Protein AF-A0A8K0CPA3-F1 (afdb_monomer)

Mean predicted aligned error: 6.96 Å

Organism: Ignelater luminosus (NCBI:txid2038154)

Sequence (73 aa):
MTMPQHSAKLTTKFLRSAGIKLMSHSPYTPDLAFC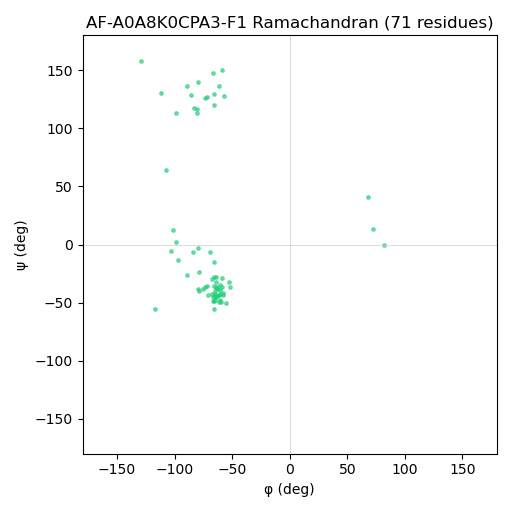DFFLFPTIKKKLCGIHFLTSEEAANAFEEHVSAVSKET

InterPro domains:
  IPR036397 Ribonuclease H superfamily [G3DSA:3.30.420.10] (2-73)

Solvent-accessible surface area (backbone atoms only — not comparable to full-atom values): 4607 Å² total; per-residue (Å²): 88,79,56,69,74,71,68,27,72,68,48,49,51,49,35,57,75,71,69,54,83,83,76,93,73,71,62,78,52,59,83,73,37,61,57,65,58,48,50,47,55,54,48,47,63,72,54,57,92,67,86,66,92,45,73,64,58,47,49,51,57,48,52,56,50,55,63,55,62,69,71,80,115

Secondary structure (DSSP, 8-state):
---TTTSSHHHHHHHHHTT--PPP--TT-GGG-HIIIIIHHHHHHHHTT---SSHHHHHHHHHHHHHHHTT--

Radius of gyration: 16.08 Å; Cα contacts (8 Å, |Δi|>4): 31; chains: 1; bounding box: 37×28×35 Å

pLDDT: mean 84.47, std 13.1, range [39.62, 97.0]

Nearest PDB structures (foldseek):
  3k9j-assembly2_A  TM=9.457E-01  e=6.927E-03  Homo sapiens
  3f2k-assembly2_B  TM=9.539E-01  e=2.990E-02  Homo sapiens
  3f2k-assembly1_A  TM=9.513E-01  e=2.633E-02  Homo sapiens

Foldseek 3Di:
DPPCVCVPPVNVVVCVVVVHDDDDDDPPPLVPDCCSPPVCVQLCVVCPPDDDPDPVVVVVSSVVSSVVVVVPD

Structure (mmCIF, N/CA/C/O backbone):
data_AF-A0A8K0CPA3-F1
#
_entry.id   AF-A0A8K0CPA3-F1
#
loop_
_atom_site.group_PDB
_atom_site.id
_atom_site.type_symbol
_atom_site.label_atom_id
_atom_site.label_alt_id
_atom_site.label_comp_id
_atom_site.label_asym_id
_atom_site.label_entity_id
_atom_site.label_seq_id
_atom_site.pdbx_PDB_ins_code
_atom_site.Cartn_x
_atom_site.Cartn_y
_atom_site.Cartn_z
_atom_site.occupancy
_atom_site.B_iso_or_equiv
_atom_site.auth_seq_id
_atom_site.auth_comp_id
_atom_site.auth_asym_id
_atom_site.auth_atom_id
_atom_site.pdbx_PDB_model_num
ATOM 1 N N . MET A 1 1 ? -4.426 0.573 -16.417 1.00 48.22 1 MET A N 1
ATOM 2 C CA . MET A 1 1 ? -3.382 1.596 -16.615 1.00 48.22 1 MET A CA 1
ATOM 3 C C . MET A 1 1 ? -2.205 1.267 -15.711 1.00 48.22 1 MET A C 1
ATOM 5 O O . MET A 1 1 ? -2.461 0.849 -14.590 1.00 48.22 1 MET A O 1
ATOM 9 N N . THR A 1 2 ? -0.953 1.459 -16.131 1.00 58.81 2 THR A N 1
ATOM 10 C CA . THR A 1 2 ? 0.100 1.699 -15.134 1.00 58.81 2 THR A CA 1
ATOM 11 C C . THR A 1 2 ? -0.134 3.108 -14.598 1.00 58.81 2 THR A C 1
ATOM 13 O O . THR A 1 2 ? -0.337 4.037 -15.380 1.00 58.81 2 THR A O 1
ATOM 16 N N . MET A 1 3 ? -0.227 3.289 -13.279 1.00 67.75 3 MET A N 1
ATOM 17 C CA . MET A 1 3 ? -0.396 4.647 -12.757 1.00 67.75 3 MET A CA 1
ATOM 18 C C . MET A 1 3 ? 0.831 5.481 -13.162 1.00 67.75 3 MET A C 1
ATOM 20 O O . MET A 1 3 ? 1.952 4.981 -13.015 1.00 67.75 3 MET A O 1
ATOM 24 N N . PRO A 1 4 ? 0.667 6.735 -13.630 1.00 78.75 4 PRO A N 1
ATOM 25 C CA . PRO A 1 4 ? 1.779 7.542 -14.141 1.00 78.75 4 PRO A CA 1
ATOM 26 C C . PRO A 1 4 ? 2.965 7.651 -13.169 1.00 78.75 4 PRO A C 1
ATOM 28 O O . PRO A 1 4 ? 4.117 7.655 -13.592 1.00 78.75 4 PRO A O 1
ATOM 31 N N . GLN A 1 5 ? 2.688 7.642 -11.862 1.00 83.94 5 GLN A N 1
ATOM 32 C CA . GLN A 1 5 ? 3.688 7.626 -10.789 1.00 83.94 5 GLN A CA 1
ATOM 33 C C . GLN A 1 5 ? 4.563 6.355 -10.747 1.00 83.94 5 GLN A C 1
ATOM 35 O O . GLN A 1 5 ? 5.769 6.446 -10.510 1.00 83.94 5 GLN A O 1
ATOM 40 N N . HIS A 1 6 ? 4.010 5.172 -11.037 1.00 83.19 6 HIS A N 1
ATOM 41 C CA . HIS A 1 6 ? 4.767 3.910 -11.037 1.00 83.19 6 HIS A CA 1
ATOM 42 C C . HIS A 1 6 ? 5.608 3.725 -12.307 1.00 83.19 6 HIS A C 1
ATOM 44 O O . HIS A 1 6 ? 6.623 3.033 -12.280 1.00 83.19 6 HIS A O 1
ATOM 50 N N . SER A 1 7 ? 5.225 4.377 -13.410 1.00 83.56 7 SER A N 1
ATOM 51 C CA . SER A 1 7 ? 5.978 4.375 -14.674 1.00 83.56 7 SER A CA 1
ATOM 52 C C . SER A 1 7 ? 6.855 5.615 -14.872 1.00 83.56 7 SER A C 1
ATOM 54 O O . SER A 1 7 ? 7.512 5.741 -15.906 1.00 83.56 7 SER A O 1
ATOM 56 N N . ALA A 1 8 ? 6.899 6.529 -13.899 1.00 91.62 8 ALA A N 1
ATOM 57 C CA . ALA A 1 8 ? 7.703 7.739 -13.987 1.00 91.62 8 ALA A CA 1
ATOM 58 C C . ALA A 1 8 ? 9.197 7.418 -14.173 1.00 91.62 8 ALA A C 1
ATOM 60 O O . ALA A 1 8 ? 9.726 6.409 -13.695 1.00 91.62 8 ALA A O 1
ATOM 61 N N . LYS A 1 9 ? 9.915 8.318 -14.853 1.00 92.12 9 LYS A N 1
ATOM 62 C CA . LYS A 1 9 ? 11.342 8.145 -15.173 1.00 92.12 9 LYS A CA 1
ATOM 63 C C . LYS A 1 9 ? 12.214 7.971 -13.924 1.00 92.12 9 LYS A C 1
ATOM 65 O O . LYS A 1 9 ? 13.169 7.200 -13.946 1.00 92.12 9 LYS A O 1
ATOM 70 N N . LEU A 1 10 ? 11.888 8.681 -12.842 1.00 94.50 10 LEU A N 1
ATOM 71 C CA . LEU A 1 10 ? 12.598 8.565 -11.566 1.00 94.50 10 LEU A CA 1
ATOM 72 C C . LEU A 1 10 ? 12.388 7.180 -10.944 1.00 94.50 10 LEU A C 1
ATOM 74 O O . LEU A 1 10 ? 13.367 6.508 -10.625 1.00 94.50 10 LEU A O 1
ATOM 78 N N . THR A 1 11 ? 11.136 6.721 -10.873 1.00 93.06 11 THR A N 1
ATOM 79 C CA . THR A 1 11 ? 10.761 5.404 -10.341 1.00 93.06 11 THR A CA 1
ATOM 80 C C . THR A 1 11 ? 11.421 4.274 -11.128 1.00 93.06 11 THR A C 1
ATOM 82 O O . THR A 1 11 ? 12.078 3.413 -10.553 1.00 93.06 11 THR A O 1
ATOM 85 N N . THR A 1 12 ? 11.339 4.303 -12.459 1.00 90.81 12 THR A N 1
ATOM 86 C CA . THR A 1 12 ? 11.949 3.270 -13.319 1.00 90.81 12 THR A CA 1
ATOM 87 C C . THR A 1 12 ? 13.477 3.267 -13.245 1.00 90.81 12 THR A C 1
ATOM 89 O O . THR A 1 12 ? 14.089 2.197 -13.255 1.00 90.81 12 THR A O 1
ATOM 92 N N . LYS A 1 13 ? 14.114 4.442 -13.116 1.00 94.62 13 LYS A N 1
ATOM 93 C CA . LYS A 1 13 ? 15.564 4.543 -12.890 1.00 94.62 13 LYS A CA 1
ATOM 94 C C . LYS A 1 13 ? 15.956 3.917 -11.551 1.00 94.62 13 LYS A C 1
ATOM 96 O O . LYS A 1 13 ? 16.919 3.153 -11.531 1.00 94.62 13 LYS A O 1
ATOM 101 N N . PHE A 1 14 ? 15.210 4.211 -10.484 1.00 95.06 14 PHE A N 1
ATOM 102 C CA . PHE A 1 14 ? 15.435 3.638 -9.156 1.00 95.06 14 PHE A CA 1
ATOM 103 C C . PHE A 1 14 ? 15.277 2.112 -9.158 1.00 95.06 14 PHE A C 1
ATOM 105 O O . PHE A 1 14 ? 16.185 1.405 -8.724 1.00 95.06 14 PHE A O 1
ATOM 112 N N . LEU A 1 15 ? 14.180 1.595 -9.723 1.00 94.44 15 LEU A N 1
ATOM 113 C CA . LEU A 1 15 ? 13.929 0.153 -9.816 1.00 94.44 15 LEU A CA 1
ATOM 114 C C . LEU A 1 15 ? 15.057 -0.569 -10.563 1.00 94.44 15 LEU A C 1
ATOM 116 O O . LEU A 1 15 ? 15.537 -1.605 -10.109 1.00 94.44 15 LEU A O 1
ATOM 120 N N . ARG A 1 16 ? 15.546 0.021 -11.662 1.00 93.06 16 ARG A N 1
ATOM 121 C CA . ARG A 1 16 ? 16.682 -0.523 -12.412 1.00 93.06 16 ARG A CA 1
ATOM 122 C C . ARG A 1 16 ? 17.978 -0.504 -11.601 1.00 93.06 16 ARG A C 1
ATOM 124 O O . ARG A 1 16 ? 18.710 -1.485 -11.646 1.00 93.06 16 ARG A O 1
ATOM 131 N N . SER A 1 17 ? 18.272 0.577 -10.871 1.00 96.25 17 SER A N 1
ATOM 132 C CA . SER A 1 17 ? 19.462 0.626 -10.005 1.00 96.25 17 SER A CA 1
ATOM 133 C C . SER A 1 17 ? 19.379 -0.330 -8.816 1.00 96.25 17 SER A C 1
ATOM 135 O O . SER A 1 17 ? 20.408 -0.824 -8.375 1.00 96.25 17 SER A O 1
ATOM 137 N N . ALA A 1 18 ? 18.172 -0.619 -8.330 1.00 95.56 18 ALA A N 1
ATOM 138 C CA . ALA A 1 18 ? 17.930 -1.591 -7.269 1.00 95.56 18 ALA A CA 1
ATOM 139 C C . ALA A 1 18 ? 17.941 -3.051 -7.771 1.00 95.56 18 ALA A C 1
ATOM 141 O O . ALA A 1 18 ? 17.771 -3.966 -6.973 1.00 95.56 18 ALA A O 1
ATOM 142 N N . GLY A 1 19 ? 18.102 -3.288 -9.081 1.00 94.75 19 GLY A N 1
ATOM 143 C CA . GLY A 1 19 ? 18.077 -4.632 -9.670 1.00 94.75 19 GLY A CA 1
ATOM 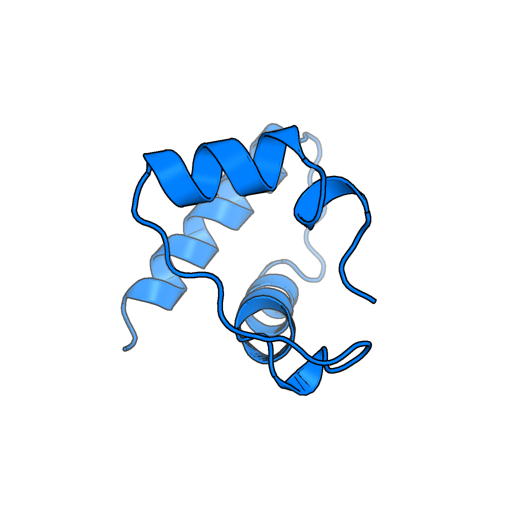144 C C . GLY A 1 19 ? 16.685 -5.276 -9.709 1.00 94.75 19 GLY A C 1
ATOM 145 O O . GLY A 1 19 ? 16.568 -6.475 -9.957 1.00 94.75 19 GLY A O 1
ATOM 146 N N . ILE A 1 20 ? 15.620 -4.501 -9.488 1.00 93.56 20 ILE A N 1
ATOM 147 C CA . ILE A 1 20 ? 14.246 -5.006 -9.466 1.00 93.56 20 ILE A CA 1
ATOM 148 C C . ILE A 1 20 ? 13.744 -5.141 -10.905 1.00 93.56 20 ILE A C 1
ATOM 150 O O . ILE A 1 20 ? 13.595 -4.155 -11.634 1.00 93.56 20 ILE A O 1
ATOM 154 N N . LYS A 1 21 ? 13.445 -6.376 -11.318 1.00 90.19 21 LYS A N 1
ATOM 155 C CA . LYS A 1 21 ? 12.840 -6.660 -12.621 1.00 90.19 21 LYS A CA 1
ATOM 156 C C . LYS A 1 21 ? 11.334 -6.417 -12.560 1.00 90.19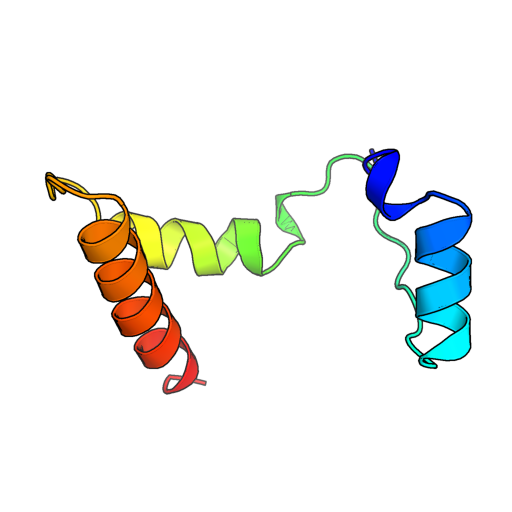 21 LYS A C 1
ATOM 158 O O . LYS A 1 21 ? 10.607 -7.152 -11.901 1.00 90.19 21 LYS A O 1
ATOM 163 N N . LEU A 1 22 ? 10.862 -5.403 -13.283 1.00 85.31 22 LEU A N 1
ATOM 164 C CA . LEU A 1 22 ? 9.435 -5.115 -13.393 1.00 85.31 22 LEU A CA 1
ATOM 165 C C . LEU A 1 22 ? 8.750 -6.149 -14.300 1.00 85.31 22 LEU A C 1
ATOM 167 O O . LEU A 1 22 ? 9.165 -6.347 -15.443 1.00 85.31 22 LEU A O 1
ATOM 171 N N . MET A 1 23 ? 7.696 -6.791 -13.800 1.00 84.38 23 MET A N 1
ATOM 172 C CA . MET A 1 23 ? 6.837 -7.652 -14.613 1.00 84.38 23 MET A CA 1
ATOM 173 C C . MET A 1 23 ? 5.847 -6.806 -15.417 1.00 84.38 23 MET A C 1
ATOM 175 O O . MET A 1 23 ? 5.303 -5.824 -14.912 1.00 84.38 23 MET A O 1
ATOM 179 N N . SER A 1 24 ? 5.604 -7.183 -16.675 1.00 81.44 24 SER A N 1
ATOM 180 C CA . SER A 1 24 ? 4.578 -6.539 -17.496 1.00 81.44 24 SER A CA 1
ATOM 181 C C . SER A 1 24 ? 3.198 -6.821 -16.905 1.00 81.44 24 SER A C 1
ATOM 183 O O . SER A 1 24 ? 2.791 -7.978 -16.827 1.00 81.44 24 SER A O 1
ATOM 185 N N . HIS A 1 25 ? 2.476 -5.771 -16.524 1.00 76.44 25 HIS A N 1
ATOM 186 C CA . HIS A 1 25 ? 1.101 -5.868 -16.049 1.00 76.44 25 HIS A CA 1
ATOM 187 C C . HIS A 1 25 ? 0.165 -5.212 -17.062 1.00 76.44 25 HIS A C 1
ATOM 189 O O . HIS A 1 25 ? 0.405 -4.082 -17.498 1.00 76.44 25 HIS A O 1
ATOM 195 N N . SER A 1 26 ? -0.903 -5.913 -17.441 1.00 71.38 26 SER A N 1
ATOM 196 C CA . SER A 1 26 ? -1.896 -5.370 -18.363 1.00 71.38 26 SER A CA 1
ATOM 197 C C . SER A 1 26 ? -2.643 -4.193 -17.721 1.00 71.38 26 SER A C 1
ATOM 199 O O . SER A 1 26 ? -2.853 -4.157 -16.502 1.00 71.38 26 SER A O 1
ATOM 201 N N . PRO A 1 27 ? -3.070 -3.189 -18.496 1.00 72.56 27 PRO A N 1
ATOM 202 C CA . PRO A 1 27 ? -4.027 -2.220 -18.004 1.00 72.56 27 PRO A CA 1
ATOM 203 C C . PRO A 1 27 ? -5.324 -2.905 -17.527 1.00 72.56 27 PRO A C 1
ATOM 205 O O . PRO A 1 27 ? -5.948 -3.612 -18.301 1.00 72.56 27 PRO A O 1
ATOM 208 N N . TYR A 1 28 ? -5.760 -2.618 -16.292 1.00 66.56 28 TYR A N 1
ATOM 209 C CA . TYR A 1 28 ? -7.064 -3.045 -15.743 1.00 66.56 28 TYR A CA 1
ATOM 210 C C . TYR A 1 28 ? -7.227 -4.550 -15.500 1.00 66.56 28 TYR A C 1
ATOM 212 O O . TYR A 1 28 ? -8.306 -5.095 -15.697 1.00 66.56 28 TYR A O 1
ATOM 220 N N . THR A 1 29 ? -6.187 -5.204 -14.988 1.00 67.25 29 THR A N 1
ATOM 221 C CA . THR A 1 29 ? -6.300 -6.552 -14.412 1.00 67.25 29 THR A CA 1
ATOM 222 C C . THR A 1 29 ? -6.178 -6.528 -12.882 1.00 67.25 29 THR A C 1
ATOM 224 O O . THR A 1 29 ? -5.198 -7.055 -12.356 1.00 67.25 29 THR A O 1
ATOM 227 N N . PRO A 1 30 ? -7.116 -5.888 -12.149 1.00 59.53 30 PRO A N 1
ATOM 228 C CA . PRO A 1 30 ? -7.104 -5.910 -10.683 1.00 59.53 30 PRO A CA 1
ATOM 229 C C . PRO A 1 30 ? -7.193 -7.346 -10.142 1.00 59.53 30 PRO A C 1
ATOM 231 O O . PRO A 1 30 ? -6.586 -7.663 -9.127 1.00 59.53 30 PRO A O 1
ATOM 234 N N . ASP A 1 31 ? -7.837 -8.244 -10.887 1.00 61.69 31 ASP A N 1
ATOM 235 C CA . ASP A 1 31 ? -8.010 -9.657 -10.532 1.00 61.69 31 ASP A CA 1
ATOM 236 C C . ASP A 1 31 ? -6.689 -10.450 -10.491 1.00 61.69 31 ASP A C 1
ATOM 238 O O . ASP A 1 31 ? -6.648 -11.555 -9.955 1.00 61.69 31 ASP A O 1
ATOM 242 N N . LEU A 1 32 ? -5.602 -9.909 -11.060 1.00 68.25 32 LEU A N 1
ATOM 243 C CA . LEU A 1 32 ? -4.282 -10.548 -11.057 1.00 68.25 32 LEU A CA 1
ATOM 244 C C . LEU A 1 32 ? -3.353 -10.034 -9.953 1.00 68.25 32 LEU A C 1
ATOM 246 O O . LEU A 1 32 ? -2.318 -10.652 -9.693 1.00 68.25 32 LEU A O 1
ATOM 250 N N . ALA A 1 33 ? -3.686 -8.923 -9.300 1.00 79.44 33 ALA A N 1
ATOM 251 C CA . ALA A 1 33 ? -2.877 -8.425 -8.204 1.00 79.44 33 ALA A CA 1
ATOM 252 C C . ALA A 1 33 ? -3.259 -9.168 -6.922 1.00 79.44 33 ALA A C 1
ATOM 254 O O . ALA A 1 33 ? -4.375 -9.045 -6.426 1.00 79.44 33 ALA A O 1
ATOM 255 N N . PHE A 1 34 ? -2.309 -9.903 -6.343 1.00 81.94 34 PHE A N 1
ATOM 256 C CA . PHE A 1 34 ? -2.502 -10.583 -5.058 1.00 81.94 34 PHE A CA 1
ATOM 257 C C . PHE A 1 34 ? -3.023 -9.631 -3.967 1.00 81.94 34 PHE A C 1
ATOM 259 O O . PHE A 1 34 ? -3.876 -10.004 -3.160 1.00 81.94 34 PHE A O 1
ATOM 266 N N . CYS A 1 35 ? -2.555 -8.378 -3.980 1.00 85.06 35 CYS A N 1
ATOM 267 C CA . CYS A 1 35 ? -3.013 -7.352 -3.051 1.00 85.06 35 CYS A CA 1
ATOM 268 C C . CYS A 1 35 ? -4.519 -7.074 -3.183 1.00 85.06 35 CYS A C 1
ATOM 270 O O . CYS A 1 35 ? -5.224 -7.063 -2.177 1.00 85.06 35 CYS A O 1
ATOM 272 N N . ASP A 1 36 ? -5.014 -6.899 -4.410 1.00 85.94 36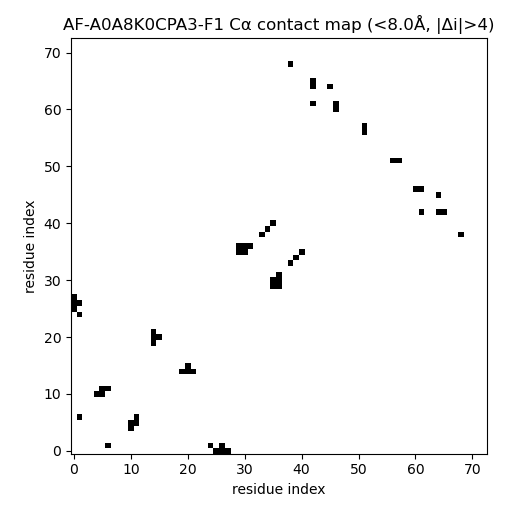 ASP A N 1
ATOM 273 C CA . ASP A 1 36 ? -6.407 -6.532 -4.680 1.00 85.94 36 ASP A CA 1
ATOM 274 C C . ASP A 1 36 ? -7.358 -7.733 -4.583 1.00 85.94 36 ASP A C 1
ATOM 276 O O . ASP A 1 36 ? -8.459 -7.603 -4.045 1.00 85.94 36 ASP A O 1
ATOM 280 N N . PHE A 1 37 ? -6.931 -8.912 -5.048 1.00 82.75 37 PHE A N 1
ATOM 281 C CA . PHE A 1 37 ? -7.753 -10.125 -5.046 1.00 82.75 37 PHE A CA 1
ATOM 282 C C . PHE A 1 37 ? -7.826 -10.810 -3.674 1.00 82.75 37 PHE A C 1
ATOM 284 O O . PHE A 1 37 ? -8.888 -11.291 -3.277 1.00 82.75 37 PHE A O 1
ATOM 291 N N . PHE A 1 38 ? -6.713 -10.870 -2.939 1.00 85.56 38 PHE A N 1
ATOM 292 C CA . PHE A 1 38 ? -6.615 -11.681 -1.723 1.00 85.56 38 PHE A CA 1
ATOM 293 C C . PHE A 1 38 ? -6.375 -10.841 -0.468 1.00 85.56 38 PHE A C 1
ATOM 295 O O . PHE A 1 38 ? -7.160 -10.920 0.483 1.00 85.56 38 PHE A O 1
ATOM 302 N N . LEU 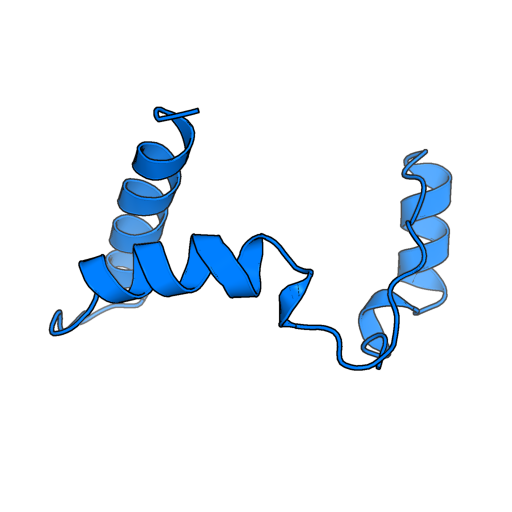A 1 39 ? -5.322 -10.018 -0.455 1.00 89.00 39 LEU A N 1
ATOM 303 C CA . LEU A 1 39 ? -4.863 -9.347 0.764 1.00 89.00 39 LEU A CA 1
ATOM 304 C C . LEU A 1 39 ? -5.894 -8.337 1.290 1.00 89.00 39 LEU A C 1
ATOM 306 O O . LEU A 1 39 ? -6.342 -8.443 2.434 1.00 89.00 39 LEU A O 1
ATOM 310 N N . PHE A 1 40 ? -6.310 -7.377 0.459 1.00 89.19 40 PHE A N 1
ATOM 311 C CA . PHE A 1 40 ? -7.227 -6.321 0.887 1.00 89.19 40 PHE A CA 1
ATOM 312 C C . PHE A 1 40 ? -8.612 -6.850 1.263 1.00 89.19 40 PHE A C 1
ATOM 314 O O . PHE A 1 40 ? -9.104 -6.448 2.317 1.00 89.19 40 PHE A O 1
ATOM 321 N N . PRO A 1 41 ? -9.251 -7.768 0.510 1.00 90.56 41 PRO A N 1
ATOM 322 C CA . PRO A 1 41 ? -10.522 -8.346 0.938 1.00 90.56 41 PRO A CA 1
ATOM 323 C C . PRO A 1 41 ? -10.420 -9.094 2.271 1.00 90.56 41 PRO A C 1
ATOM 325 O O . PRO A 1 41 ? -11.326 -8.983 3.100 1.00 90.56 41 PRO A O 1
ATOM 328 N N . THR A 1 42 ? -9.325 -9.822 2.505 1.00 90.88 42 THR A N 1
ATOM 329 C CA . THR A 1 42 ? -9.108 -10.580 3.748 1.00 90.88 42 THR A CA 1
ATOM 330 C C . THR A 1 42 ? -8.971 -9.653 4.950 1.00 90.88 42 THR A C 1
ATOM 332 O O . THR A 1 42 ? -9.684 -9.820 5.941 1.00 90.88 42 THR A O 1
ATOM 335 N N . ILE A 1 43 ? -8.131 -8.622 4.843 1.00 92.50 43 ILE A N 1
ATOM 336 C CA . ILE A 1 43 ? -7.936 -7.647 5.922 1.00 92.50 43 ILE A CA 1
ATOM 337 C C . ILE A 1 43 ? -9.204 -6.814 6.128 1.00 92.50 43 ILE A C 1
ATOM 339 O O . ILE A 1 43 ? -9.653 -6.625 7.256 1.00 92.50 43 ILE A O 1
ATOM 343 N N . LYS A 1 44 ? -9.849 -6.370 5.043 1.00 91.00 44 LYS A N 1
ATOM 344 C CA . LYS A 1 44 ? -11.078 -5.572 5.113 1.00 91.00 44 LYS A CA 1
ATOM 345 C C . LYS A 1 44 ? -12.208 -6.319 5.815 1.00 91.00 44 LYS A C 1
ATOM 347 O O . LYS A 1 44 ? -12.969 -5.686 6.535 1.00 91.00 44 LYS A O 1
ATOM 352 N N . LYS A 1 45 ? -12.315 -7.644 5.653 1.00 92.00 45 LYS A N 1
ATOM 353 C CA . LYS A 1 45 ? -13.280 -8.462 6.410 1.00 92.00 45 LYS A CA 1
ATOM 354 C C . LYS A 1 45 ? -13.022 -8.417 7.917 1.00 92.00 45 LYS A C 1
ATOM 356 O O . LYS A 1 45 ? -13.984 -8.382 8.673 1.00 92.00 45 LYS A O 1
ATOM 361 N N . LYS A 1 46 ? -11.757 -8.407 8.349 1.00 90.81 46 LYS A N 1
ATOM 362 C CA . LYS A 1 46 ? -11.374 -8.336 9.771 1.00 90.81 46 LYS A CA 1
ATOM 363 C C . LYS A 1 46 ? -11.584 -6.945 10.366 1.00 90.81 46 LYS A C 1
ATOM 365 O O . LYS A 1 46 ? -12.029 -6.835 11.498 1.00 90.81 46 LYS A O 1
ATOM 370 N N . LEU A 1 47 ? -11.332 -5.906 9.574 1.00 92.94 47 LEU A N 1
ATOM 371 C CA . LEU A 1 47 ? -11.505 -4.509 9.977 1.00 92.94 47 LEU A CA 1
ATOM 372 C C . LEU A 1 47 ? -12.947 -3.994 9.814 1.00 92.94 47 LEU A C 1
ATOM 374 O O . LEU A 1 47 ? -13.250 -2.859 10.179 1.00 92.94 47 LEU A O 1
ATOM 378 N N . CYS A 1 48 ? -13.845 -4.789 9.225 1.00 93.94 48 CYS A N 1
ATOM 379 C CA . CYS A 1 48 ? -15.206 -4.356 8.936 1.00 93.94 48 CYS A CA 1
ATOM 380 C C . CYS A 1 48 ? -15.989 -4.104 10.232 1.00 93.94 48 CYS A C 1
ATOM 382 O O . CYS A 1 48 ? -16.035 -4.958 11.111 1.00 93.94 48 CYS A O 1
ATOM 384 N N . GLY A 1 49 ? -16.634 -2.939 10.329 1.00 92.88 49 GLY A N 1
ATOM 385 C CA . GLY A 1 49 ? -17.451 -2.563 11.488 1.00 92.88 49 GLY A CA 1
ATOM 386 C C . GLY A 1 49 ? -16.665 -2.002 12.675 1.00 92.88 49 GLY A C 1
ATOM 387 O O . GLY A 1 49 ? -17.280 -1.619 13.667 1.00 92.88 49 GLY A O 1
ATOM 388 N N . ILE A 1 50 ? -15.336 -1.909 12.581 1.00 94.19 50 ILE A N 1
ATOM 389 C CA . ILE A 1 50 ? -14.511 -1.26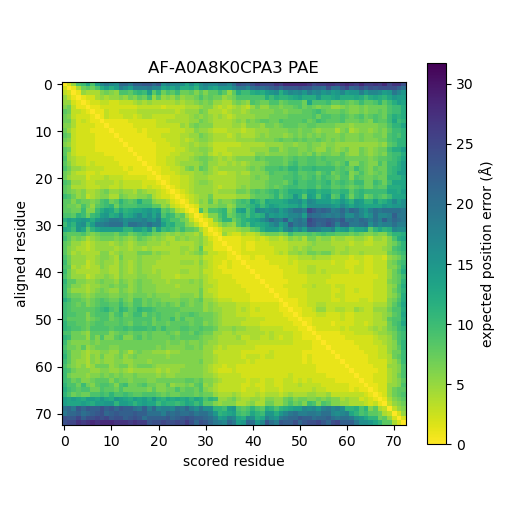2 13.602 1.00 94.19 50 ILE A CA 1
ATOM 390 C C . ILE A 1 50 ? -14.457 0.243 13.322 1.00 94.19 50 ILE A C 1
ATOM 392 O O . ILE A 1 50 ? -14.147 0.672 12.209 1.00 94.19 50 ILE A O 1
ATOM 396 N N . HIS A 1 51 ? -14.752 1.047 14.342 1.00 95.62 51 HIS A N 1
ATOM 397 C CA . HIS A 1 51 ? -14.570 2.493 14.30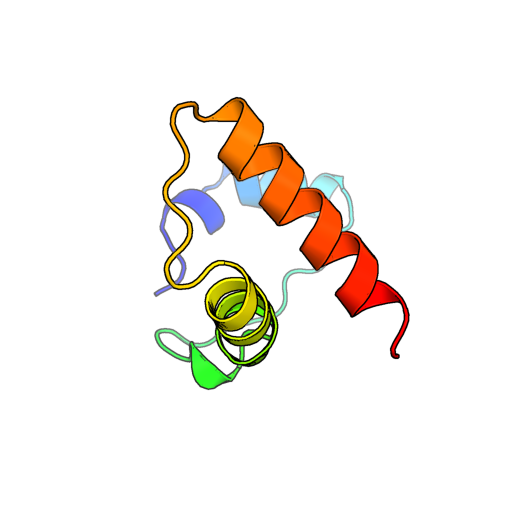6 1.00 95.62 51 HIS A CA 1
ATOM 398 C C . HIS A 1 51 ? -13.258 2.854 14.996 1.00 95.62 51 HIS A C 1
ATOM 400 O O . HIS A 1 51 ? -13.129 2.691 16.206 1.00 95.62 51 HIS A O 1
ATOM 406 N N . PHE A 1 52 ? -12.300 3.351 14.220 1.00 94.94 52 PHE A N 1
ATOM 407 C CA . PHE A 1 52 ? -11.040 3.879 14.738 1.00 94.94 52 PHE A CA 1
ATOM 408 C C . PHE A 1 52 ? -11.190 5.365 15.050 1.00 94.94 52 PHE A C 1
ATOM 410 O O . PHE A 1 52 ? -11.777 6.107 14.255 1.00 94.94 52 PHE A O 1
ATOM 417 N N . LEU A 1 53 ? -10.663 5.799 16.192 1.00 95.50 53 LEU A N 1
ATOM 418 C CA . LEU A 1 53 ? -10.695 7.202 16.607 1.00 95.50 53 LEU A CA 1
ATOM 419 C C . LEU A 1 53 ? -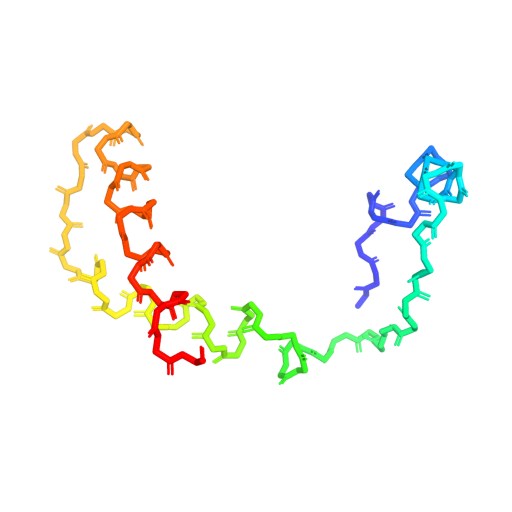9.469 7.959 16.095 1.00 95.50 53 LEU A C 1
ATOM 421 O O . LEU A 1 53 ? -9.533 9.170 15.878 1.00 95.50 53 LEU A O 1
ATOM 425 N N . THR A 1 54 ? -8.363 7.246 15.872 1.00 97.00 54 THR A N 1
ATOM 426 C CA . THR A 1 54 ? -7.111 7.817 15.372 1.00 97.00 54 THR A CA 1
ATOM 427 C C . THR A 1 54 ? -6.566 7.036 14.177 1.00 97.00 54 THR A C 1
ATO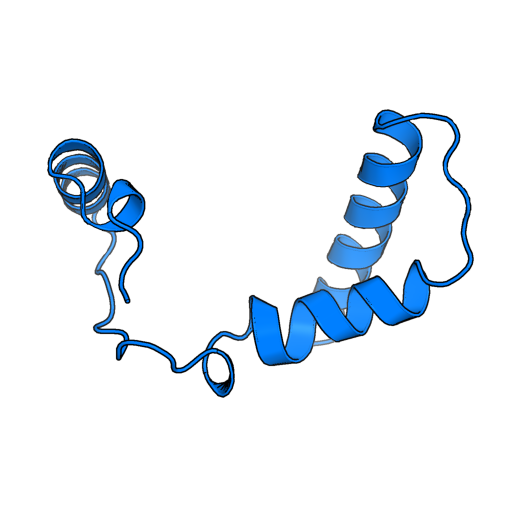M 429 O O . THR A 1 54 ? -6.874 5.861 13.966 1.00 97.00 54 THR A O 1
ATOM 432 N N . SER A 1 55 ? -5.720 7.690 13.378 1.00 95.44 55 SER A N 1
ATOM 433 C CA . SER A 1 55 ? -5.003 7.023 12.285 1.00 95.44 55 SER A CA 1
ATOM 434 C C . SER A 1 55 ? -4.005 5.979 12.789 1.00 95.44 55 SER A C 1
ATOM 436 O O . SER A 1 55 ? -3.727 5.019 12.079 1.00 95.44 55 SER A O 1
ATOM 438 N N . GLU A 1 56 ? -3.470 6.165 13.996 1.00 96.56 56 GLU A N 1
ATOM 439 C CA . GLU A 1 56 ? -2.512 5.246 14.614 1.00 96.56 56 GLU A CA 1
ATOM 440 C C . GLU A 1 56 ? -3.188 3.934 15.023 1.00 96.56 56 GLU A C 1
ATOM 442 O O . GLU A 1 56 ? -2.686 2.861 14.701 1.00 96.56 56 GLU A O 1
ATOM 447 N N . GLU A 1 57 ? -4.383 4.001 15.618 1.00 95.31 57 GLU A N 1
ATOM 448 C CA . GLU A 1 57 ? -5.191 2.810 15.909 1.00 95.31 57 GLU A CA 1
ATOM 449 C C . GLU A 1 57 ? -5.509 2.013 14.637 1.00 95.31 57 GLU A C 1
ATOM 451 O O . GLU A 1 57 ? -5.373 0.789 14.618 1.00 95.31 57 GLU A O 1
ATOM 456 N N . ALA A 1 58 ? -5.886 2.705 13.556 1.00 94.19 58 ALA A N 1
ATOM 457 C CA . ALA A 1 58 ? -6.168 2.064 12.275 1.00 94.19 58 ALA A CA 1
ATOM 458 C C . ALA A 1 58 ? -4.914 1.413 11.661 1.00 94.19 58 ALA A C 1
ATOM 460 O O . ALA A 1 58 ? -5.001 0.313 11.111 1.00 94.19 58 ALA A O 1
ATOM 461 N N . ALA A 1 59 ? -3.753 2.071 11.759 1.00 94.69 59 ALA A N 1
ATOM 462 C CA . ALA A 1 59 ? -2.485 1.544 11.260 1.00 94.69 59 ALA A CA 1
ATOM 463 C C . ALA A 1 59 ? -2.038 0.302 12.046 1.00 94.69 59 ALA A C 1
ATOM 465 O O . ALA A 1 59 ? -1.698 -0.708 11.432 1.00 94.69 59 ALA A O 1
ATOM 466 N N . ASN A 1 60 ? -2.128 0.344 13.377 1.00 94.38 60 ASN A N 1
ATOM 467 C CA . ASN A 1 60 ? -1.760 -0.775 14.244 1.00 94.38 60 ASN A CA 1
ATOM 468 C C . ASN A 1 60 ? -2.659 -1.997 14.001 1.00 94.38 60 ASN A C 1
ATOM 470 O O . ASN A 1 60 ? -2.158 -3.109 13.843 1.00 94.38 60 ASN A O 1
ATOM 474 N N . ALA A 1 61 ? -3.978 -1.795 13.887 1.00 93.38 61 ALA A N 1
ATOM 475 C CA . ALA A 1 61 ? -4.915 -2.876 13.575 1.00 93.38 61 ALA A CA 1
ATOM 476 C C . ALA A 1 61 ? -4.659 -3.484 12.182 1.00 93.38 61 ALA A C 1
ATOM 478 O O . ALA A 1 61 ? -4.778 -4.695 11.982 1.00 93.38 61 ALA A O 1
ATOM 479 N N . PHE A 1 62 ? -4.285 -2.654 11.204 1.00 92.94 62 PHE A N 1
ATOM 480 C CA . PHE A 1 62 ? -3.888 -3.135 9.884 1.00 92.94 62 PHE A CA 1
ATOM 481 C C . PHE A 1 62 ? -2.599 -3.967 9.948 1.00 92.94 62 PHE A C 1
ATOM 483 O O . PHE A 1 62 ? -2.567 -5.069 9.399 1.00 92.94 62 PHE A O 1
ATOM 490 N N . GLU A 1 63 ? -1.561 -3.479 10.629 1.00 92.62 63 GLU A N 1
ATOM 491 C CA . GLU A 1 63 ? -0.270 -4.166 10.761 1.00 92.62 63 GLU A CA 1
ATOM 492 C C . GLU A 1 63 ? -0.406 -5.519 11.472 1.00 92.62 63 GLU A C 1
ATOM 494 O O . GLU A 1 63 ? 0.120 -6.530 10.990 1.00 92.62 63 GLU A O 1
ATOM 499 N N . GLU A 1 64 ? -1.191 -5.569 12.551 1.00 91.38 64 GLU A N 1
ATOM 500 C CA . GLU A 1 64 ? -1.502 -6.808 13.263 1.00 91.38 64 GLU A CA 1
ATOM 501 C C . GLU A 1 64 ? -2.096 -7.855 12.309 1.00 91.38 64 GLU A C 1
ATOM 503 O O . GLU A 1 64 ? -1.602 -8.985 12.222 1.00 91.38 64 GLU A O 1
ATOM 508 N N . HIS A 1 65 ? -3.110 -7.479 11.526 1.00 89.44 65 HIS A N 1
ATOM 509 C CA . HIS A 1 65 ? -3.773 -8.410 10.616 1.00 89.44 65 HIS A CA 1
ATOM 510 C C . HIS A 1 65 ? -2.919 -8.799 9.407 1.00 89.44 65 HIS A C 1
ATOM 512 O O . HIS A 1 65 ? -2.961 -9.959 8.997 1.00 89.44 65 HIS A O 1
ATOM 518 N N . VAL A 1 66 ? -2.110 -7.889 8.856 1.00 89.62 66 VAL A N 1
ATOM 519 C CA . VAL A 1 66 ? -1.150 -8.227 7.789 1.00 89.62 66 VAL A CA 1
ATOM 520 C C . VAL A 1 66 ? -0.140 -9.263 8.285 1.00 89.62 66 VAL A C 1
ATOM 522 O O . VAL A 1 66 ? 0.145 -10.232 7.578 1.00 89.62 66 VAL A O 1
ATOM 525 N N . SER A 1 67 ? 0.370 -9.104 9.510 1.00 86.25 67 SER A N 1
ATOM 526 C CA . SER A 1 67 ? 1.336 -10.041 10.098 1.00 86.25 67 SER A CA 1
ATOM 527 C C . SER A 1 67 ? 0.758 -11.447 10.318 1.00 86.25 67 SER A C 1
ATOM 529 O O . SER A 1 67 ? 1.495 -12.435 10.267 1.00 86.25 67 SER A O 1
ATOM 531 N N . ALA A 1 68 ? -0.558 -11.544 10.531 1.00 80.62 68 ALA A N 1
ATOM 532 C CA . ALA A 1 68 ? -1.262 -12.808 10.702 1.00 80.62 68 ALA A CA 1
ATOM 533 C C . ALA A 1 68 ? -1.457 -13.554 9.372 1.00 80.62 68 ALA A C 1
ATOM 535 O O . ALA A 1 68 ? -1.280 -14.769 9.334 1.00 80.62 68 ALA A O 1
ATOM 536 N N . VAL A 1 69 ? -1.747 -12.840 8.276 1.00 78.25 69 VAL A N 1
ATOM 537 C CA . VAL A 1 69 ? -1.918 -13.440 6.935 1.00 78.25 69 VAL A CA 1
ATOM 538 C C . VAL A 1 69 ? -0.617 -14.081 6.431 1.00 78.25 69 VAL A C 1
ATOM 540 O O . VAL A 1 69 ? -0.654 -15.118 5.776 1.00 78.25 69 VAL A O 1
ATOM 543 N N . SER A 1 70 ? 0.541 -13.525 6.796 1.00 60.84 70 SER A N 1
ATOM 544 C CA . SER A 1 70 ? 1.860 -14.046 6.400 1.00 60.84 70 SER A CA 1
ATOM 545 C C . SER A 1 70 ? 2.245 -15.394 7.033 1.00 60.84 70 SER A C 1
ATOM 547 O O . SER A 1 70 ? 3.291 -15.932 6.684 1.00 60.84 70 SER A O 1
ATOM 549 N N . LYS A 1 71 ? 1.460 -15.934 7.980 1.00 55.97 71 LYS A N 1
ATOM 550 C CA . LYS A 1 71 ? 1.777 -17.186 8.701 1.00 55.97 71 LYS A CA 1
ATOM 551 C C . LYS A 1 71 ? 0.988 -18.410 8.221 1.00 55.97 71 LYS A C 1
ATOM 553 O O . LYS A 1 71 ? 1.253 -19.508 8.699 1.00 55.97 71 LYS A O 1
ATOM 558 N N . GLU A 1 72 ? 0.032 -18.238 7.309 1.00 52.88 72 GLU A N 1
ATOM 559 C CA . GLU A 1 72 ? -0.821 -19.322 6.791 1.00 52.88 72 GLU A CA 1
ATOM 560 C C . GLU A 1 72 ? -0.385 -19.840 5.404 1.00 52.88 72 GLU A C 1
ATOM 562 O O . GLU A 1 72 ? -1.136 -20.570 4.761 1.00 52.88 72 GLU A O 1
ATOM 567 N N . THR A 1 73 ? 0.813 -19.482 4.921 1.00 39.62 73 THR A N 1
ATOM 568 C CA . THR A 1 73 ? 1.365 -19.960 3.633 1.00 39.62 73 THR A CA 1
ATOM 569 C C . THR A 1 73 ? 2.762 -20.538 3.791 1.00 39.62 73 THR A C 1
ATOM 571 O O . THR A 1 73 ? 3.573 -19.915 4.511 1.00 39.62 73 THR A O 1
#